Protein AF-M2SKC8-F1 (afdb_monomer_lite)

Organism: Cochliobolus sativus (strain ND90Pr / ATCC 201652) (NCBI:txid665912)

Sequence (100 aa):
MLTSNLLRTLTIVGSIGFLKLHIITSLLREHSKYKIVYFNRSECGKRRTISALQKIIGDISSAWERLKFLVTSITSHAREPGLNPIAELIPQVSKLVFNA

pLDDT: mean 71.88, std 12.98, range [34.72, 88.25]

Foldseek 3Di:
DDPDLQQQEAEEEDEDDPVVLVVLVVCVVPVVSHQYEYEYQDPVRVVVSVVVNCVVPPDCVVVVVRYHYDHDDPPPPCPDPPPHPCVVCVVRHPHYHYDD

Secondary structure (DSSP, 8-state):
------PEEEEEE--S-HHHHHHHHHHHHH-TTEEEEEEESSHHHHHHHHHHHHHHHS--HHHHTTEEEEE--TTS--SSTT--HHHHHGGGEEEEEE--

Structure (mmCIF, N/CA/C/O backbone):
data_AF-M2SKC8-F1
#
_entry.id   AF-M2SKC8-F1
#
loop_
_atom_site.group_PDB
_atom_site.id
_atom_site.type_symbol
_atom_site.label_atom_id
_atom_site.label_alt_id
_atom_site.label_comp_id
_atom_site.label_asym_id
_atom_site.label_entity_id
_atom_site.label_seq_id
_atom_site.pdbx_PDB_ins_code
_atom_site.Cartn_x
_atom_site.Cartn_y
_atom_site.Cartn_z
_atom_site.occupancy
_atom_site.B_iso_or_equiv
_atom_site.auth_seq_id
_atom_site.auth_comp_id
_atom_site.auth_asym_id
_atom_site.auth_atom_id
_atom_site.pdbx_PDB_model_num
ATOM 1 N N . MET A 1 1 ? -0.572 -22.773 22.672 1.00 34.72 1 MET A N 1
ATOM 2 C CA . MET A 1 1 ? -0.042 -22.518 21.314 1.00 34.72 1 MET A CA 1
ATOM 3 C C . MET A 1 1 ? -0.402 -21.090 20.930 1.00 34.72 1 MET A C 1
ATOM 5 O O . MET A 1 1 ? -1.569 -20.813 20.694 1.00 34.72 1 MET A O 1
ATOM 9 N N . LEU A 1 2 ? 0.561 -20.167 20.974 1.00 37.91 2 LEU A N 1
ATOM 10 C CA . LEU A 1 2 ? 0.360 -18.779 20.550 1.00 37.91 2 LEU A CA 1
ATOM 11 C C . LEU A 1 2 ? 0.299 -18.763 19.020 1.00 37.91 2 LEU A C 1
ATOM 13 O O . LEU A 1 2 ? 1.329 -18.885 18.363 1.00 37.91 2 LEU A O 1
ATOM 17 N N . THR A 1 3 ? -0.894 -18.654 18.436 1.00 40.09 3 THR A N 1
ATOM 18 C CA . THR A 1 3 ? -1.009 -18.295 17.021 1.00 40.09 3 THR A CA 1
ATOM 19 C C . THR A 1 3 ? -0.488 -16.873 16.888 1.00 40.09 3 THR A C 1
ATOM 21 O O . THR A 1 3 ? -1.169 -15.922 17.277 1.00 40.09 3 THR A O 1
ATOM 24 N N . SER A 1 4 ? 0.736 -16.722 16.389 1.00 44.25 4 SER A N 1
ATOM 25 C CA . SER A 1 4 ? 1.221 -15.439 15.908 1.00 44.25 4 SER A CA 1
ATOM 26 C C . SER A 1 4 ? 0.153 -14.882 14.965 1.00 44.25 4 SER A C 1
ATOM 28 O O . SER A 1 4 ? -0.231 -15.522 13.984 1.00 44.25 4 SER A O 1
ATOM 30 N N . ASN A 1 5 ? -0.406 -13.718 15.303 1.00 47.81 5 ASN A N 1
ATOM 31 C CA . ASN A 1 5 ? -1.290 -12.967 14.416 1.00 47.81 5 ASN A CA 1
ATOM 32 C C . ASN A 1 5 ? -0.440 -12.474 13.240 1.00 47.81 5 ASN A C 1
ATOM 34 O O . ASN A 1 5 ? -0.025 -11.319 13.202 1.00 47.81 5 ASN A O 1
ATOM 38 N N . LEU A 1 6 ? -0.104 -13.375 12.317 1.00 55.66 6 LEU A N 1
ATOM 39 C CA . LEU A 1 6 ? 0.664 -13.044 11.132 1.00 55.66 6 LEU A CA 1
ATOM 40 C C . LEU A 1 6 ? -0.196 -12.083 10.308 1.00 55.66 6 LEU A C 1
ATOM 42 O O . LEU A 1 6 ? -1.231 -12.477 9.761 1.00 55.66 6 LEU A O 1
ATOM 46 N N . LEU A 1 7 ? 0.204 -10.811 10.270 1.00 57.28 7 LEU A N 1
ATOM 47 C CA . LEU A 1 7 ? -0.374 -9.825 9.365 1.00 57.28 7 LEU A CA 1
ATOM 48 C C . LEU A 1 7 ? -0.303 -10.405 7.951 1.00 57.28 7 LEU A C 1
ATOM 50 O O . LEU A 1 7 ? 0.779 -10.666 7.427 1.00 57.28 7 LEU A O 1
ATOM 54 N N . ARG A 1 8 ? -1.462 -10.643 7.340 1.00 67.88 8 ARG A N 1
ATOM 55 C CA . ARG A 1 8 ? -1.536 -11.144 5.966 1.00 67.88 8 ARG A CA 1
ATOM 56 C C . ARG A 1 8 ? -1.240 -9.970 5.027 1.00 67.88 8 ARG A C 1
ATOM 58 O O . ARG A 1 8 ? -1.823 -8.900 5.185 1.00 67.88 8 ARG A O 1
ATOM 65 N N . THR A 1 9 ? -0.317 -10.107 4.078 1.00 68.06 9 THR A N 1
ATOM 66 C CA . THR A 1 9 ? 0.017 -8.995 3.166 1.00 68.06 9 THR A CA 1
ATOM 67 C C . THR A 1 9 ? -0.949 -8.969 1.986 1.00 68.06 9 THR A C 1
ATOM 69 O O . THR A 1 9 ? -1.038 -9.926 1.218 1.00 68.06 9 THR A O 1
ATOM 72 N N . LEU A 1 10 ? -1.669 -7.861 1.828 1.00 69.50 10 LEU A N 1
ATOM 73 C CA . LEU A 1 10 ? -2.470 -7.557 0.650 1.00 69.50 10 LEU A CA 1
ATOM 74 C C . LEU A 1 10 ? -1.725 -6.528 -0.191 1.00 69.50 10 LEU A C 1
ATOM 76 O O . LEU A 1 10 ? -1.299 -5.484 0.298 1.00 69.50 10 LEU A O 1
ATOM 80 N N . THR A 1 11 ? -1.594 -6.813 -1.474 1.00 65.62 11 THR A N 1
ATOM 81 C CA . THR A 1 11 ? -0.860 -5.959 -2.397 1.00 65.62 11 THR A CA 1
ATOM 82 C C . THR A 1 11 ? -1.808 -5.376 -3.426 1.00 65.62 11 THR A C 1
ATOM 84 O O . THR A 1 11 ? -2.595 -6.094 -4.040 1.00 65.62 11 THR A O 1
ATOM 87 N N . ILE A 1 12 ? -1.726 -4.064 -3.615 1.00 65.31 12 ILE A N 1
ATOM 88 C CA . ILE A 1 12 ? -2.518 -3.310 -4.579 1.00 65.31 12 ILE A CA 1
ATOM 89 C C . ILE A 1 12 ? -1.570 -2.772 -5.646 1.00 65.31 12 ILE A C 1
ATOM 91 O O . ILE A 1 12 ? -0.637 -2.013 -5.368 1.00 65.31 12 ILE A O 1
ATOM 95 N N . VAL A 1 13 ? -1.828 -3.174 -6.883 1.00 61.88 13 VAL A N 1
ATOM 96 C CA . VAL A 1 13 ? -1.051 -2.808 -8.063 1.00 61.88 13 VAL A CA 1
ATOM 97 C C . VAL A 1 13 ? -1.934 -1.935 -8.953 1.00 61.88 13 VAL A C 1
ATOM 99 O O . VAL A 1 13 ? -2.980 -2.393 -9.413 1.00 61.88 13 VAL A O 1
ATOM 102 N N . GLY A 1 14 ? -1.534 -0.684 -9.208 1.00 55.75 14 GLY A N 1
ATOM 103 C CA . GLY A 1 14 ? -2.295 0.187 -10.105 1.00 55.75 14 GLY A CA 1
ATOM 104 C C . GLY A 1 14 ? -1.693 1.565 -10.377 1.00 55.75 14 GLY A C 1
ATOM 105 O O . GLY A 1 14 ? -0.966 2.121 -9.560 1.00 55.75 14 GLY A O 1
ATOM 106 N N . SER A 1 15 ? -2.004 2.139 -11.547 1.00 53.25 15 SER A N 1
ATOM 107 C CA . SER A 1 15 ? -1.757 3.563 -11.836 1.00 53.25 15 SER A CA 1
ATOM 108 C C . SER A 1 15 ? -2.614 4.475 -10.941 1.00 53.25 15 SER A C 1
ATOM 110 O O . SER A 1 15 ? -3.581 4.022 -10.352 1.00 53.25 15 SER A O 1
ATOM 112 N N . ILE A 1 16 ? -2.294 5.757 -10.800 1.00 56.72 16 ILE A N 1
ATOM 113 C CA . ILE A 1 16 ? -3.039 6.676 -9.918 1.00 56.72 16 ILE A CA 1
ATOM 114 C C . ILE A 1 16 ? -4.454 6.913 -10.482 1.00 56.72 16 ILE A C 1
ATOM 116 O O . ILE A 1 16 ? -4.577 7.315 -11.634 1.00 56.72 16 ILE A O 1
ATOM 120 N N . GLY A 1 17 ? -5.505 6.712 -9.676 1.00 61.72 17 GLY A N 1
ATOM 121 C CA . GLY A 1 17 ? -6.899 6.979 -10.062 1.00 61.72 17 GLY A CA 1
ATOM 122 C C . GLY A 1 17 ? -7.855 7.029 -8.862 1.00 61.72 17 GLY A C 1
ATOM 123 O O . GLY A 1 17 ? -7.608 6.375 -7.850 1.00 61.72 17 GLY A O 1
ATOM 124 N N . PHE A 1 18 ? -8.942 7.803 -8.972 1.00 65.94 18 PHE A N 1
ATOM 125 C CA . PHE A 1 18 ? -9.911 8.082 -7.894 1.00 65.94 18 PHE A CA 1
ATOM 126 C C . PHE A 1 18 ? -10.432 6.814 -7.194 1.00 65.94 18 PHE A C 1
ATOM 128 O O . PHE A 1 18 ? -10.389 6.708 -5.969 1.00 65.94 18 PHE A O 1
ATOM 135 N N . LEU A 1 19 ? -10.812 5.796 -7.971 1.00 71.19 19 LEU A N 1
ATOM 136 C CA . LEU A 1 19 ? -11.340 4.526 -7.460 1.00 71.19 19 LEU A CA 1
ATOM 137 C C . LEU A 1 19 ? -10.352 3.782 -6.542 1.00 71.19 19 LEU A C 1
ATOM 139 O O . LEU A 1 19 ? -10.756 3.117 -5.593 1.00 71.19 19 LEU A O 1
ATOM 143 N N . LYS A 1 20 ? -9.043 3.912 -6.781 1.00 74.12 20 LYS A N 1
ATOM 144 C CA . LYS A 1 20 ? -8.021 3.178 -6.017 1.00 74.12 20 LYS A CA 1
ATOM 145 C C . LYS A 1 20 ? -7.860 3.720 -4.605 1.00 74.12 20 LYS A C 1
ATOM 147 O O . LYS A 1 20 ? -7.592 2.944 -3.695 1.00 74.12 20 LYS A O 1
ATOM 152 N N . LEU A 1 21 ? -8.086 5.015 -4.400 1.00 80.62 21 LEU A N 1
ATOM 153 C CA . LEU A 1 21 ? -8.056 5.614 -3.066 1.00 80.62 21 LEU A CA 1
ATOM 154 C C . LEU A 1 21 ? -9.210 5.098 -2.200 1.00 80.62 21 LEU A C 1
ATOM 156 O O . LEU A 1 21 ? -9.002 4.781 -1.029 1.00 80.62 21 LEU A O 1
ATOM 160 N N . HIS A 1 22 ? -10.396 4.933 -2.790 1.00 80.62 22 HIS A N 1
ATOM 161 C CA . HIS A 1 22 ? -11.532 4.309 -2.114 1.00 80.62 22 HIS A CA 1
ATOM 162 C C . HIS A 1 22 ? -11.267 2.838 -1.806 1.00 80.62 22 HIS A C 1
ATOM 164 O O . HIS A 1 22 ? -11.512 2.418 -0.682 1.00 80.62 22 HIS A O 1
ATOM 170 N N . ILE A 1 23 ? -10.666 2.089 -2.737 1.00 81.94 23 ILE A N 1
ATOM 171 C CA . ILE A 1 23 ? -10.255 0.699 -2.487 1.00 81.94 23 ILE A CA 1
ATOM 172 C C . ILE A 1 23 ? -9.280 0.622 -1.304 1.00 81.94 23 ILE A C 1
ATOM 174 O O . ILE A 1 23 ? -9.524 -0.143 -0.378 1.00 81.94 23 ILE A O 1
ATOM 178 N N . ILE A 1 24 ? -8.211 1.430 -1.282 1.00 82.31 24 ILE A N 1
ATOM 179 C CA . ILE A 1 24 ? -7.263 1.464 -0.150 1.00 82.31 24 ILE A CA 1
ATOM 180 C C . ILE A 1 24 ? -8.000 1.778 1.155 1.00 82.31 24 ILE A C 1
ATOM 182 O O . ILE A 1 24 ? -7.780 1.112 2.164 1.00 82.31 24 ILE A O 1
ATOM 186 N N . THR A 1 25 ? -8.892 2.768 1.130 1.00 83.31 25 THR A N 1
ATOM 187 C CA . THR A 1 25 ? -9.641 3.205 2.312 1.00 83.31 25 THR A CA 1
ATOM 188 C C . THR A 1 25 ? -10.559 2.102 2.842 1.00 83.31 25 THR A C 1
ATOM 190 O O . THR A 1 25 ? -10.525 1.807 4.036 1.00 83.31 25 THR A O 1
ATOM 193 N N . SER A 1 26 ? -11.336 1.450 1.975 1.00 83.69 26 SER A N 1
ATOM 194 C CA . SER A 1 26 ? -12.197 0.325 2.355 1.00 83.69 26 SER A CA 1
ATOM 195 C C . SER A 1 26 ? -11.378 -0.846 2.885 1.00 83.69 26 SER A C 1
ATOM 197 O O . SER A 1 26 ? -11.692 -1.388 3.938 1.00 83.69 26 SER A O 1
ATOM 199 N N . LEU A 1 27 ? -10.260 -1.180 2.235 1.00 83.31 27 LEU A N 1
ATOM 200 C CA . LEU A 1 27 ? -9.394 -2.268 2.684 1.00 83.31 27 LEU A CA 1
ATOM 201 C C . LEU A 1 27 ? -8.756 -1.975 4.050 1.00 83.31 27 LEU A C 1
ATOM 203 O O . LEU A 1 27 ? -8.674 -2.867 4.892 1.00 83.31 27 LEU A O 1
ATOM 207 N N . LEU A 1 28 ? -8.333 -0.735 4.311 1.00 82.62 28 LEU A N 1
ATOM 208 C CA . LEU A 1 28 ? -7.808 -0.345 5.624 1.00 82.62 28 LEU A CA 1
ATOM 209 C C . LEU A 1 28 ? -8.851 -0.536 6.734 1.00 82.62 28 LEU A C 1
ATOM 211 O O . LEU A 1 28 ? -8.489 -1.022 7.813 1.00 82.62 28 LEU A O 1
ATOM 215 N N . ARG A 1 29 ? -10.117 -0.197 6.445 1.00 82.12 29 ARG A N 1
ATOM 216 C CA . ARG A 1 29 ? -11.264 -0.306 7.361 1.00 82.12 29 ARG A CA 1
ATOM 217 C C . ARG A 1 29 ? -11.697 -1.754 7.594 1.00 82.12 29 ARG A C 1
ATOM 219 O 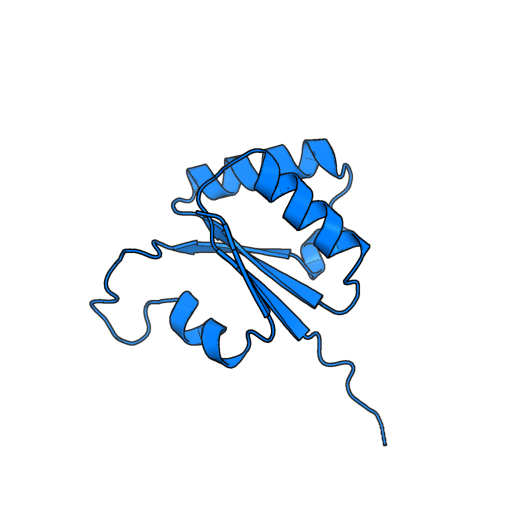O . ARG A 1 29 ? -11.834 -2.170 8.738 1.00 82.12 29 ARG A O 1
ATOM 226 N N . GLU A 1 30 ? -11.885 -2.525 6.530 1.00 82.88 30 GLU A N 1
ATOM 227 C CA . GLU A 1 30 ? -12.488 -3.864 6.591 1.00 82.88 30 GLU A CA 1
ATOM 228 C C . GLU A 1 30 ? -11.474 -4.965 6.922 1.00 82.88 30 GLU A C 1
ATOM 230 O O . GLU A 1 30 ? -11.811 -5.988 7.518 1.00 82.88 30 GLU A O 1
ATOM 235 N N . HIS A 1 31 ? -10.204 -4.766 6.573 1.00 80.25 31 HIS A N 1
ATOM 236 C CA . HIS A 1 31 ? -9.173 -5.790 6.702 1.00 80.25 31 HIS A CA 1
ATOM 237 C C . HIS A 1 31 ? -8.127 -5.419 7.746 1.00 80.25 31 HIS A C 1
ATOM 239 O O . HIS A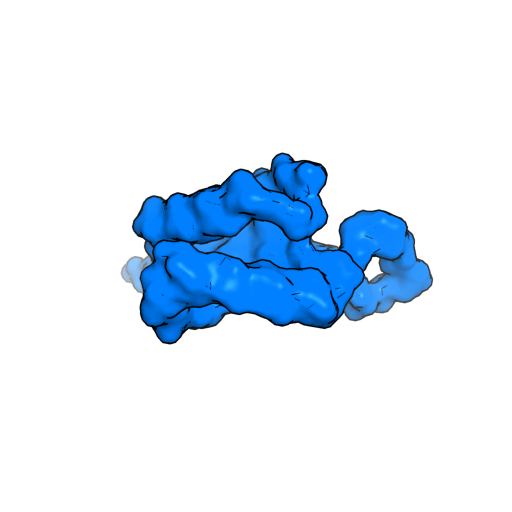 1 31 ? -6.938 -5.346 7.440 1.00 80.25 31 HIS A O 1
ATOM 245 N N . SER A 1 32 ? -8.554 -5.243 9.002 1.00 79.94 32 SER A N 1
ATOM 246 C CA . SER A 1 32 ? -7.704 -4.773 10.110 1.00 79.94 32 SER A CA 1
ATOM 247 C C . SER A 1 32 ? -6.423 -5.588 10.354 1.00 79.94 32 SER A C 1
ATOM 249 O O . SER A 1 32 ? -5.429 -5.070 10.855 1.00 79.94 32 SER A O 1
ATOM 251 N N . LYS A 1 33 ? -6.425 -6.856 9.935 1.00 80.56 33 LYS A N 1
ATOM 252 C CA . LYS A 1 33 ? -5.309 -7.808 10.053 1.00 80.56 33 LYS A CA 1
ATOM 253 C C . LYS A 1 33 ? -4.400 -7.862 8.824 1.00 80.56 33 LYS A C 1
ATOM 255 O O . LYS A 1 33 ? -3.570 -8.766 8.721 1.00 80.56 33 LYS A O 1
ATOM 260 N N . TYR A 1 34 ? -4.582 -6.951 7.873 1.00 79.50 34 TYR A N 1
ATOM 261 C CA . TYR A 1 34 ? -3.791 -6.917 6.654 1.00 79.50 34 TYR A CA 1
ATOM 262 C C . TYR A 1 34 ? -2.847 -5.726 6.624 1.00 79.50 34 TYR A C 1
ATOM 264 O O . TYR A 1 34 ? -3.221 -4.597 6.965 1.00 79.50 34 TYR A O 1
ATOM 272 N N . LYS A 1 35 ? -1.628 -6.001 6.157 1.00 83.62 35 LYS A N 1
ATOM 273 C CA . LYS A 1 35 ? -0.689 -4.980 5.702 1.00 83.62 35 LYS A CA 1
ATOM 274 C C . LYS A 1 35 ? -0.958 -4.726 4.227 1.00 83.62 35 LYS A C 1
ATOM 276 O O . LYS A 1 35 ? -1.016 -5.673 3.450 1.00 83.62 35 LYS A O 1
ATOM 281 N N . ILE A 1 36 ? -1.139 -3.469 3.853 1.00 84.50 36 ILE A N 1
ATOM 282 C CA . ILE A 1 36 ? -1.439 -3.052 2.490 1.00 84.50 36 ILE A CA 1
ATOM 283 C C . ILE A 1 36 ? -0.174 -2.482 1.869 1.00 84.50 36 ILE A C 1
ATOM 285 O O . ILE A 1 36 ? 0.429 -1.550 2.399 1.00 84.50 36 ILE A O 1
ATOM 289 N N . VAL A 1 37 ? 0.223 -3.034 0.730 1.00 82.75 37 VAL A N 1
ATOM 290 C CA . VAL A 1 37 ? 1.348 -2.531 -0.058 1.00 82.75 37 VAL A CA 1
ATOM 291 C C . VAL A 1 37 ? 0.809 -1.926 -1.344 1.00 82.75 37 VAL A C 1
ATOM 293 O O . VAL A 1 37 ? 0.172 -2.622 -2.128 1.00 82.75 37 VAL A O 1
ATOM 296 N N . TYR A 1 38 ? 1.051 -0.634 -1.557 1.00 82.12 38 TYR A N 1
ATOM 297 C CA . TYR A 1 38 ? 0.592 0.094 -2.737 1.00 82.12 38 TYR A CA 1
ATOM 298 C C . TYR A 1 38 ? 1.770 0.534 -3.605 1.00 82.12 38 TYR A C 1
ATOM 300 O O . TYR A 1 38 ? 2.660 1.262 -3.151 1.00 82.12 38 TYR A O 1
ATOM 308 N N . PHE A 1 39 ? 1.754 0.130 -4.873 1.00 80.25 39 PHE A N 1
ATOM 309 C CA . PHE A 1 39 ? 2.802 0.475 -5.827 1.00 80.25 39 PHE A CA 1
ATOM 310 C C . PHE A 1 39 ? 2.469 1.737 -6.624 1.00 80.25 39 PHE A C 1
ATOM 312 O O . PHE A 1 39 ? 1.417 1.850 -7.244 1.00 80.25 39 PHE A O 1
ATOM 319 N N . ASN A 1 40 ? 3.410 2.676 -6.656 1.00 81.00 40 ASN A N 1
ATOM 320 C CA . ASN A 1 40 ? 3.371 3.884 -7.468 1.00 81.00 40 ASN A CA 1
ATOM 321 C C . ASN A 1 40 ? 4.434 3.806 -8.564 1.00 81.00 40 ASN A C 1
ATOM 323 O O . ASN A 1 40 ? 5.532 3.322 -8.327 1.00 81.00 40 ASN A O 1
ATOM 327 N N . ARG A 1 41 ? 4.157 4.380 -9.737 1.00 77.69 41 ARG A N 1
ATOM 328 C CA . ARG A 1 41 ? 5.122 4.410 -10.853 1.00 77.69 41 ARG A CA 1
ATOM 329 C C . ARG A 1 41 ? 6.269 5.411 -10.667 1.00 77.69 41 ARG A C 1
ATOM 331 O O . ARG A 1 41 ? 7.258 5.340 -11.381 1.00 77.69 41 ARG A O 1
ATOM 338 N N . SER A 1 42 ? 6.126 6.373 -9.755 1.00 82.62 42 SER A N 1
ATOM 339 C CA . SER A 1 42 ? 7.135 7.402 -9.476 1.00 82.62 42 SER A CA 1
ATOM 340 C C . SER A 1 42 ? 6.973 7.981 -8.069 1.00 82.62 42 SER A C 1
ATOM 342 O O . SER A 1 42 ? 5.891 7.896 -7.479 1.00 82.62 42 SER A O 1
ATOM 344 N N . GLU A 1 43 ? 8.014 8.637 -7.548 1.00 86.00 43 GLU A N 1
ATOM 345 C CA . GLU A 1 43 ? 7.960 9.349 -6.258 1.00 86.00 43 GLU A CA 1
ATOM 346 C C . GLU A 1 43 ? 6.938 10.492 -6.266 1.00 86.00 43 GLU A C 1
ATOM 348 O O . GLU A 1 43 ? 6.203 10.688 -5.299 1.00 86.00 43 GLU A O 1
ATOM 353 N N . CYS A 1 44 ? 6.810 11.210 -7.386 1.00 86.19 44 CYS A N 1
ATOM 354 C CA . CYS A 1 44 ? 5.747 12.203 -7.549 1.00 86.19 44 CYS A CA 1
ATOM 355 C C . CYS A 1 44 ? 4.359 11.549 -7.451 1.00 86.19 44 CYS A C 1
ATOM 357 O O . CYS A 1 44 ? 3.455 12.081 -6.806 1.00 86.19 44 CYS A O 1
ATOM 359 N N . GLY A 1 45 ? 4.197 10.362 -8.042 1.00 82.31 45 GLY A N 1
ATOM 360 C CA . GLY A 1 45 ? 2.980 9.571 -7.913 1.00 82.31 45 GLY A CA 1
ATOM 361 C C . GLY A 1 45 ? 2.672 9.191 -6.470 1.00 82.31 45 GLY A C 1
ATOM 362 O O . GLY A 1 45 ? 1.569 9.446 -5.998 1.00 82.31 45 GLY A O 1
ATOM 363 N N . LYS A 1 46 ? 3.673 8.688 -5.744 1.00 86.88 46 LYS A N 1
ATOM 364 C CA . LYS A 1 46 ? 3.569 8.370 -4.316 1.00 86.88 46 LYS A CA 1
ATOM 365 C C . LYS A 1 46 ? 3.136 9.577 -3.489 1.00 86.88 46 LYS A C 1
ATOM 367 O O . LYS A 1 46 ? 2.173 9.462 -2.738 1.00 86.88 46 LYS A O 1
ATOM 372 N N . ARG A 1 47 ? 3.771 10.743 -3.663 1.00 88.25 47 ARG A N 1
ATOM 373 C CA . ARG A 1 47 ? 3.386 11.975 -2.947 1.00 88.25 47 ARG A CA 1
ATOM 374 C C . ARG A 1 47 ? 1.938 12.379 -3.223 1.00 88.25 47 ARG A C 1
ATOM 376 O O . ARG A 1 47 ? 1.215 12.712 -2.287 1.00 88.25 47 ARG A O 1
ATOM 383 N N . ARG A 1 48 ? 1.495 12.302 -4.484 1.00 84.56 48 ARG A N 1
ATOM 384 C CA . ARG A 1 48 ? 0.098 12.588 -4.855 1.00 84.56 48 ARG A CA 1
ATOM 385 C C . ARG A 1 48 ? -0.877 11.605 -4.215 1.00 84.56 48 ARG A C 1
ATOM 387 O O . ARG A 1 48 ? -1.890 12.041 -3.680 1.00 84.56 48 ARG A O 1
ATOM 394 N N . THR A 1 49 ? -0.560 10.312 -4.222 1.00 84.81 49 THR A N 1
ATOM 395 C CA . THR A 1 49 ? -1.388 9.275 -3.592 1.00 84.81 49 THR A CA 1
ATOM 396 C C . THR A 1 49 ? -1.504 9.496 -2.085 1.00 84.81 49 THR A C 1
ATOM 398 O O . THR A 1 49 ? -2.611 9.475 -1.561 1.00 84.81 49 THR A O 1
ATOM 401 N N . ILE A 1 50 ? -0.389 9.766 -1.398 1.00 86.88 50 ILE A N 1
ATOM 402 C CA . ILE A 1 50 ? -0.376 10.046 0.047 1.00 86.88 50 ILE A CA 1
ATOM 403 C C . ILE A 1 50 ? -1.242 11.264 0.362 1.00 86.88 50 ILE A C 1
ATOM 405 O O . ILE A 1 50 ? -2.138 11.178 1.194 1.00 86.88 50 ILE A O 1
ATOM 409 N N . SER A 1 51 ? -1.017 12.375 -0.345 1.00 87.38 51 SER A N 1
ATOM 410 C CA . SER A 1 51 ? -1.777 13.609 -0.133 1.00 87.38 51 SER A CA 1
ATOM 411 C C . SER A 1 51 ? -3.275 13.411 -0.382 1.00 87.38 51 SER A C 1
ATOM 413 O O . SER A 1 51 ? -4.103 13.892 0.388 1.00 87.38 51 SER A O 1
ATOM 415 N N . ALA A 1 52 ? -3.645 12.671 -1.430 1.00 85.94 52 ALA A N 1
ATOM 416 C CA . ALA A 1 52 ? -5.044 12.384 -1.722 1.00 85.94 52 ALA A CA 1
ATOM 417 C C . ALA A 1 52 ? -5.679 11.463 -0.667 1.00 85.94 52 ALA A C 1
ATOM 419 O O . ALA A 1 52 ? -6.825 11.674 -0.281 1.00 85.94 52 ALA A O 1
ATOM 420 N N . LEU A 1 53 ? -4.931 10.483 -0.155 1.00 85.25 53 LEU A N 1
ATOM 421 C CA . LEU A 1 53 ? -5.408 9.586 0.892 1.00 85.25 53 LEU A CA 1
ATOM 422 C C . LEU A 1 53 ? -5.607 10.315 2.228 1.00 85.25 53 LEU A C 1
ATOM 424 O O . LEU A 1 53 ? -6.622 10.102 2.885 1.00 85.25 53 LEU A O 1
ATOM 428 N N . GLN A 1 54 ? -4.696 11.224 2.591 1.00 87.00 54 GLN A N 1
ATOM 429 C CA . GLN A 1 54 ? -4.836 12.091 3.769 1.00 87.00 54 GLN A CA 1
ATOM 430 C C . GLN A 1 54 ? -6.132 12.904 3.723 1.00 87.00 54 GLN A C 1
ATOM 432 O O . GLN A 1 54 ? -6.826 13.013 4.727 1.00 87.00 54 GLN A O 1
ATOM 437 N N . LYS A 1 55 ? -6.511 13.416 2.546 1.00 87.00 55 LYS A N 1
ATOM 438 C CA . LYS A 1 55 ? -7.767 14.162 2.375 1.00 87.00 55 LYS A CA 1
ATOM 439 C C . LYS A 1 55 ? -9.021 13.304 2.569 1.00 87.00 55 LYS A C 1
ATOM 441 O O . LYS A 1 55 ? -10.055 13.843 2.937 1.00 87.00 55 LYS A O 1
ATOM 446 N N . ILE A 1 56 ? -8.948 12.000 2.297 1.00 83.50 56 ILE A N 1
ATOM 447 C CA . ILE A 1 56 ? -10.095 11.080 2.385 1.00 83.50 56 ILE A CA 1
ATOM 448 C C . ILE A 1 56 ? -10.235 10.496 3.793 1.00 83.50 56 ILE A C 1
ATOM 450 O O . ILE A 1 56 ? -11.347 10.348 4.294 1.00 83.50 56 ILE A O 1
ATOM 454 N N . ILE A 1 57 ? -9.116 10.116 4.408 1.00 81.81 57 ILE A N 1
ATOM 455 C CA . ILE A 1 57 ? -9.101 9.380 5.678 1.00 81.81 57 ILE A CA 1
ATOM 456 C C . ILE A 1 57 ? -8.948 10.326 6.879 1.00 81.81 57 ILE A C 1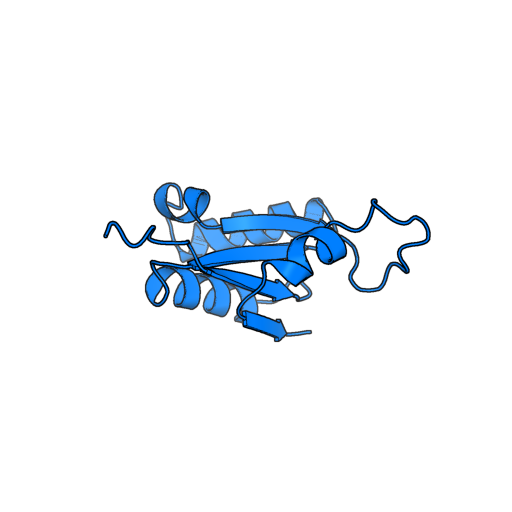
ATOM 458 O O . ILE A 1 57 ? -9.381 9.982 7.975 1.00 81.81 57 ILE A O 1
ATOM 462 N N . GLY A 1 58 ? -8.397 11.527 6.684 1.00 81.56 58 GLY A N 1
ATOM 463 C CA . GLY A 1 58 ? -8.059 12.442 7.771 1.00 81.56 58 GLY A CA 1
ATOM 464 C C . GLY A 1 58 ? -6.743 12.035 8.431 1.00 81.56 58 GLY A C 1
ATOM 465 O O . GLY A 1 58 ? -5.703 12.004 7.769 1.00 81.56 58 GLY A O 1
ATOM 466 N N . ASP A 1 59 ? -6.778 11.720 9.728 1.00 77.19 59 ASP A N 1
ATOM 467 C CA . ASP A 1 59 ? -5.602 11.218 10.441 1.00 77.19 59 ASP A CA 1
ATOM 468 C C . ASP A 1 59 ? -5.236 9.809 9.956 1.00 77.19 59 ASP A C 1
ATOM 470 O O . ASP A 1 59 ? -5.982 8.842 10.118 1.00 77.19 59 ASP A O 1
ATOM 474 N N . ILE A 1 60 ? -4.061 9.701 9.343 1.00 73.00 60 ILE A N 1
ATOM 475 C CA . ILE A 1 60 ? -3.538 8.450 8.796 1.00 73.00 60 ILE A CA 1
ATOM 476 C C . ILE A 1 60 ? -2.487 7.798 9.695 1.00 73.00 60 ILE A C 1
ATOM 478 O O . ILE A 1 60 ? -1.891 6.807 9.287 1.00 73.00 60 ILE A O 1
ATOM 482 N N . SER A 1 61 ? -2.251 8.313 10.905 1.00 76.56 61 SER A N 1
ATOM 483 C CA . SER A 1 61 ? -1.219 7.808 11.823 1.00 76.56 61 SER A CA 1
ATOM 484 C C . SER A 1 61 ? -1.389 6.314 12.120 1.00 76.56 61 SER A C 1
ATOM 486 O O . SER A 1 61 ? -0.438 5.546 12.004 1.00 76.56 61 SER A O 1
ATOM 488 N N . SER A 1 62 ? -2.623 5.869 12.370 1.00 73.88 62 SER A N 1
ATOM 489 C CA . SER A 1 62 ? -2.951 4.448 12.569 1.00 73.88 62 SER A CA 1
ATOM 490 C C . SER A 1 62 ? -2.931 3.628 11.271 1.00 73.88 62 SER A C 1
ATOM 492 O O . SER A 1 62 ? -2.653 2.428 11.279 1.00 73.88 62 SER A O 1
ATOM 494 N N . ALA A 1 63 ? -3.198 4.263 10.126 1.00 76.38 63 ALA A N 1
ATOM 495 C CA . ALA A 1 63 ? -3.129 3.618 8.819 1.00 76.38 63 ALA A CA 1
ATOM 496 C C . ALA A 1 63 ? -1.678 3.410 8.354 1.00 76.38 63 ALA A C 1
ATOM 498 O O . ALA A 1 63 ? -1.403 2.442 7.645 1.00 76.38 63 ALA A O 1
ATOM 499 N N . TRP A 1 64 ? -0.748 4.277 8.767 1.00 78.25 64 TRP A N 1
ATOM 500 C CA . TRP A 1 64 ? 0.661 4.235 8.374 1.00 78.25 64 TRP A CA 1
ATOM 501 C C . TRP A 1 64 ? 1.391 2.978 8.826 1.00 78.25 64 TRP A C 1
ATOM 503 O O . TRP A 1 64 ? 2.213 2.454 8.077 1.00 78.25 64 TRP A O 1
ATOM 513 N N . GLU A 1 65 ? 1.053 2.440 9.997 1.00 82.56 65 GLU A N 1
ATOM 514 C CA . GLU A 1 65 ? 1.633 1.182 10.486 1.00 82.56 65 GLU A CA 1
ATOM 515 C C . GLU A 1 65 ? 1.331 0.007 9.545 1.00 82.56 65 GLU A C 1
ATOM 517 O O . GLU A 1 65 ? 2.091 -0.961 9.440 1.00 82.56 65 GLU A O 1
ATOM 522 N N . ARG A 1 66 ? 0.216 0.106 8.815 1.00 84.62 66 ARG A N 1
ATOM 523 C CA . ARG A 1 66 ? -0.303 -0.952 7.952 1.00 84.62 66 ARG A CA 1
ATOM 524 C C . ARG A 1 66 ? -0.208 -0.641 6.468 1.00 84.62 66 ARG A C 1
ATOM 526 O O . ARG A 1 66 ? -0.371 -1.565 5.678 1.00 84.62 66 ARG A O 1
ATOM 533 N N . LEU A 1 67 ? 0.079 0.595 6.072 1.00 85.88 67 LEU A N 1
ATOM 534 C CA . LEU A 1 67 ? 0.147 1.016 4.678 1.00 85.88 67 LEU A CA 1
ATOM 535 C C . LEU A 1 67 ? 1.588 1.317 4.261 1.00 85.88 67 LEU A C 1
ATOM 537 O O . LEU A 1 67 ? 2.206 2.271 4.723 1.00 85.88 67 LEU A O 1
ATOM 541 N N . LYS A 1 68 ? 2.114 0.527 3.323 1.00 86.06 68 LYS A N 1
ATOM 542 C CA . LYS A 1 68 ? 3.442 0.725 2.734 1.00 86.06 68 LYS A CA 1
ATOM 543 C C . LYS A 1 68 ? 3.301 1.204 1.294 1.00 86.06 68 LYS A C 1
ATOM 545 O O . LYS A 1 68 ? 2.722 0.507 0.463 1.00 86.06 68 LYS A O 1
ATOM 550 N N . PHE A 1 69 ? 3.888 2.353 0.973 1.00 84.75 69 PHE A N 1
ATOM 551 C CA . PHE A 1 69 ? 4.022 2.803 -0.413 1.00 84.75 69 PHE A CA 1
ATOM 552 C C . PHE A 1 69 ? 5.375 2.401 -0.974 1.00 84.75 69 PHE A C 1
ATOM 554 O O . PHE A 1 69 ? 6.409 2.663 -0.363 1.00 84.75 69 PHE A O 1
ATOM 561 N N . LEU A 1 70 ? 5.365 1.821 -2.166 1.00 82.25 70 LEU A N 1
ATOM 562 C CA . LEU A 1 70 ? 6.569 1.495 -2.914 1.00 82.25 70 LEU A CA 1
ATOM 563 C C . LEU A 1 70 ? 6.537 2.190 -4.262 1.00 82.25 70 LEU A C 1
ATOM 565 O O . LEU A 1 70 ? 5.468 2.360 -4.847 1.00 82.25 70 LEU A O 1
ATOM 569 N N . VAL A 1 71 ? 7.704 2.606 -4.739 1.00 81.19 71 VAL A N 1
ATOM 570 C CA . VAL A 1 71 ? 7.861 3.161 -6.079 1.00 81.19 71 VAL A CA 1
ATOM 571 C C . VAL A 1 71 ? 8.541 2.122 -6.947 1.00 81.19 71 VAL A C 1
ATOM 573 O O . VAL A 1 71 ? 9.632 1.665 -6.633 1.00 81.19 71 VAL A O 1
ATOM 576 N N . THR A 1 72 ? 7.859 1.708 -8.006 1.00 75.88 72 THR A N 1
ATOM 577 C CA . THR A 1 72 ? 8.349 0.717 -8.960 1.00 75.88 72 THR A CA 1
ATOM 578 C C . THR A 1 72 ? 7.539 0.804 -10.247 1.00 75.88 72 THR A C 1
ATOM 580 O O . THR A 1 72 ? 6.379 1.230 -10.246 1.00 75.88 72 THR A O 1
ATOM 583 N N . SER A 1 73 ? 8.130 0.373 -11.354 1.00 69.31 73 SER A N 1
ATOM 584 C CA . SER A 1 73 ? 7.386 0.159 -12.584 1.00 69.31 73 SER A CA 1
ATOM 585 C C . SER A 1 73 ? 7.016 -1.316 -12.700 1.00 69.31 73 SER A C 1
ATOM 587 O O . SER A 1 73 ? 7.872 -2.189 -12.743 1.00 69.31 73 SER A O 1
ATOM 589 N N . ILE A 1 74 ? 5.721 -1.608 -12.809 1.00 64.44 74 ILE A N 1
ATOM 590 C CA . ILE A 1 74 ? 5.237 -2.978 -13.062 1.00 64.44 74 ILE A CA 1
ATOM 591 C C . ILE A 1 74 ? 5.696 -3.462 -14.448 1.00 64.44 74 ILE A C 1
ATOM 593 O O . ILE A 1 74 ? 5.810 -4.659 -14.681 1.00 64.44 74 ILE A O 1
ATOM 597 N N . THR A 1 75 ? 5.972 -2.524 -15.361 1.00 61.19 75 THR A N 1
ATOM 598 C CA . THR A 1 75 ? 6.447 -2.804 -16.718 1.00 61.19 75 THR A CA 1
ATOM 599 C C . THR A 1 75 ? 7.964 -2.736 -16.850 1.00 61.19 75 THR A C 1
ATOM 601 O O . THR A 1 75 ? 8.477 -3.065 -17.918 1.00 61.19 75 THR A O 1
ATOM 604 N N . SER A 1 76 ? 8.713 -2.314 -15.818 1.00 58.09 76 SER A N 1
ATOM 605 C CA . SER A 1 76 ? 10.169 -2.432 -15.893 1.00 58.09 76 SER A CA 1
ATOM 606 C C . SER A 1 76 ? 10.512 -3.906 -15.797 1.00 58.09 76 SER A C 1
ATOM 608 O O . SER A 1 76 ? 10.412 -4.502 -14.724 1.00 58.09 76 SER A O 1
ATOM 610 N N . HIS A 1 77 ? 10.914 -4.486 -16.925 1.00 52.69 77 HIS A N 1
ATOM 611 C CA . HIS A 1 77 ? 11.649 -5.738 -16.933 1.00 52.69 77 HIS A CA 1
ATOM 612 C C . HIS A 1 77 ? 12.766 -5.601 -15.902 1.00 52.69 77 HIS A C 1
ATOM 614 O O . HIS A 1 77 ? 13.607 -4.708 -16.027 1.00 52.69 77 HIS A O 1
ATOM 620 N N . ALA A 1 78 ? 12.721 -6.414 -14.848 1.00 54.03 78 ALA A N 1
ATOM 621 C CA . ALA A 1 78 ? 13.784 -6.474 -13.862 1.00 54.03 78 ALA A CA 1
ATOM 622 C C . ALA A 1 78 ? 15.027 -6.988 -14.593 1.00 54.03 78 ALA A C 1
ATOM 624 O O . ALA A 1 78 ? 15.211 -8.190 -14.743 1.00 54.03 78 ALA A O 1
ATOM 625 N N . ARG A 1 79 ? 15.820 -6.068 -15.154 1.00 47.69 79 ARG A N 1
ATOM 626 C CA . ARG A 1 79 ? 17.063 -6.397 -15.861 1.00 47.69 79 ARG A CA 1
ATOM 627 C C . ARG A 1 79 ? 18.109 -6.966 -14.903 1.00 47.69 79 ARG A C 1
ATOM 629 O O . ARG A 1 79 ? 19.045 -7.608 -15.354 1.00 47.69 79 ARG A O 1
ATOM 636 N N . GLU A 1 80 ? 17.907 -6.778 -13.600 1.00 52.06 80 GLU A N 1
ATOM 637 C CA . GLU A 1 80 ? 18.792 -7.248 -12.546 1.00 52.06 80 GLU A CA 1
ATOM 638 C C . GLU A 1 80 ? 17.992 -8.039 -11.493 1.00 52.06 80 GLU A C 1
ATOM 640 O O . GLU A 1 80 ? 17.040 -7.506 -10.901 1.00 52.06 80 GLU A O 1
ATOM 645 N N . PRO A 1 81 ? 18.340 -9.318 -11.260 1.00 46.34 81 PRO A N 1
ATOM 646 C CA . PRO A 1 81 ? 17.832 -10.090 -10.132 1.00 46.34 81 PRO A CA 1
ATOM 647 C C . PRO A 1 81 ? 18.168 -9.368 -8.819 1.00 46.34 81 PRO A C 1
ATOM 649 O O . PRO A 1 81 ? 19.322 -9.035 -8.577 1.00 46.34 81 PRO A O 1
ATOM 652 N N . GLY A 1 82 ? 17.164 -9.114 -7.976 1.00 55.03 82 GLY A N 1
ATOM 653 C CA . GLY A 1 82 ? 17.343 -8.464 -6.667 1.00 55.03 82 GLY A CA 1
ATOM 654 C C . G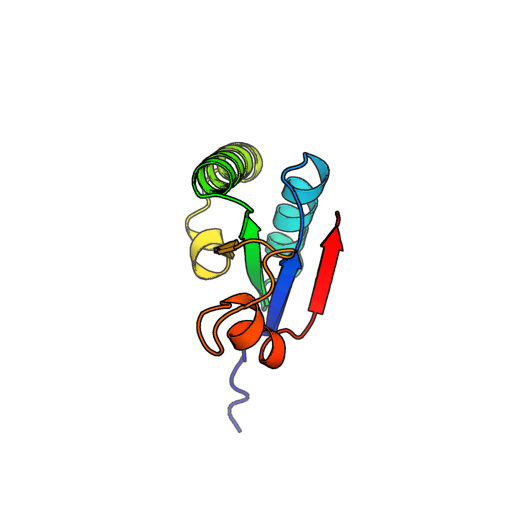LY A 1 82 ? 16.992 -6.972 -6.599 1.00 55.03 82 GLY A C 1
ATOM 655 O O . GLY A 1 82 ? 16.920 -6.428 -5.506 1.00 55.03 82 GLY A O 1
ATOM 656 N N . LEU A 1 83 ? 16.694 -6.305 -7.722 1.00 57.28 83 LEU A N 1
ATOM 657 C CA . LEU A 1 83 ? 16.277 -4.889 -7.715 1.00 57.28 83 LEU A CA 1
ATOM 658 C C . LEU A 1 83 ? 14.772 -4.666 -7.885 1.00 57.28 83 LEU A C 1
ATOM 660 O O . LEU A 1 83 ? 14.316 -3.523 -7.918 1.00 57.28 83 LEU A O 1
ATOM 664 N N . ASN A 1 84 ? 13.976 -5.733 -8.002 1.00 65.62 84 ASN A N 1
ATOM 665 C CA . ASN A 1 84 ? 12.532 -5.590 -8.121 1.00 65.62 84 ASN A CA 1
ATOM 666 C C . ASN A 1 84 ? 11.859 -5.759 -6.751 1.00 65.62 84 ASN A C 1
ATOM 668 O O . ASN A 1 84 ? 11.619 -6.898 -6.342 1.00 65.62 84 ASN A O 1
ATOM 672 N N . PRO A 1 85 ? 11.460 -4.667 -6.069 1.00 64.62 85 PRO A N 1
ATOM 673 C CA . PRO A 1 85 ? 10.756 -4.763 -4.793 1.00 64.62 85 PRO A CA 1
ATOM 674 C C . PRO A 1 85 ? 9.431 -5.529 -4.909 1.00 64.62 85 PRO A C 1
ATOM 676 O O . PRO A 1 85 ? 8.916 -6.003 -3.904 1.00 64.62 85 PRO A O 1
ATOM 679 N N . ILE A 1 86 ? 8.869 -5.687 -6.116 1.00 65.88 86 ILE A N 1
ATOM 680 C CA . ILE A 1 86 ? 7.712 -6.560 -6.350 1.00 65.88 86 ILE A CA 1
ATOM 681 C C . ILE A 1 86 ? 8.107 -8.031 -6.164 1.00 65.88 86 ILE A C 1
ATOM 683 O O . ILE A 1 86 ? 7.369 -8.770 -5.522 1.00 65.88 86 ILE A O 1
ATOM 687 N N . ALA A 1 87 ? 9.262 -8.457 -6.685 1.00 64.31 87 ALA A N 1
ATOM 688 C CA . ALA A 1 87 ? 9.697 -9.854 -6.653 1.00 64.31 87 ALA A CA 1
ATOM 689 C C . ALA A 1 87 ? 9.966 -10.354 -5.224 1.00 64.31 87 ALA A C 1
ATOM 691 O O . ALA A 1 87 ? 9.594 -11.475 -4.897 1.00 64.31 87 ALA A O 1
ATOM 692 N N . GLU A 1 88 ? 10.522 -9.508 -4.354 1.00 67.19 88 GLU A N 1
ATOM 693 C CA . GLU A 1 88 ? 10.720 -9.835 -2.932 1.00 67.19 88 GLU A CA 1
ATOM 694 C C . GLU A 1 88 ? 9.405 -9.883 -2.140 1.00 67.19 88 GLU A C 1
ATOM 696 O O . GLU A 1 88 ? 9.284 -10.597 -1.142 1.00 67.19 88 GLU A O 1
ATOM 701 N N . LEU A 1 89 ? 8.404 -9.117 -2.581 1.00 68.38 89 LEU A N 1
ATOM 702 C CA . LEU A 1 89 ? 7.103 -9.038 -1.927 1.00 68.38 89 LEU A CA 1
ATOM 703 C C . LEU A 1 89 ? 6.147 -10.141 -2.356 1.00 68.38 89 LEU A C 1
ATOM 705 O O . LEU A 1 89 ? 5.380 -10.592 -1.510 1.00 68.38 89 LEU A O 1
ATOM 709 N N . ILE A 1 90 ? 6.192 -10.579 -3.621 1.00 65.81 90 ILE A N 1
ATOM 710 C CA . ILE A 1 90 ? 5.295 -11.597 -4.199 1.00 65.81 90 ILE A CA 1
ATOM 711 C C . ILE A 1 90 ? 5.119 -12.825 -3.288 1.00 65.81 90 ILE A C 1
ATOM 713 O O . ILE A 1 90 ? 3.966 -13.165 -3.023 1.00 65.81 90 ILE A O 1
ATOM 717 N N . PRO A 1 91 ? 6.181 -13.447 -2.733 1.00 63.97 91 PRO A N 1
ATOM 718 C CA . PRO A 1 91 ? 6.040 -14.627 -1.874 1.00 63.97 91 PRO A CA 1
ATOM 719 C C . PRO A 1 91 ? 5.24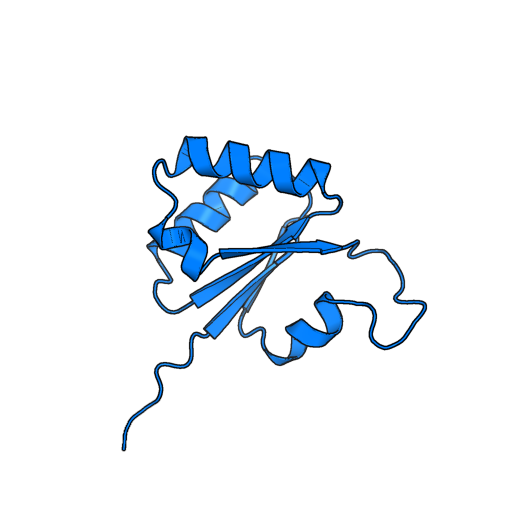4 -14.376 -0.586 1.00 63.97 91 PRO A C 1
ATOM 721 O O . PRO A 1 91 ? 4.719 -15.308 0.013 1.00 63.97 91 PRO A O 1
ATOM 724 N N . GLN A 1 92 ? 5.155 -13.119 -0.145 1.00 67.44 92 GLN A N 1
ATOM 725 C CA . GLN A 1 92 ? 4.469 -12.717 1.083 1.00 67.44 92 GLN A CA 1
ATOM 726 C C . GLN A 1 92 ? 3.025 -12.259 0.819 1.00 67.44 92 GLN A C 1
ATOM 728 O O . GLN A 1 92 ? 2.257 -12.069 1.767 1.00 67.44 92 GLN A O 1
ATOM 733 N N . VAL A 1 93 ? 2.642 -12.062 -0.449 1.00 70.75 93 VAL A N 1
ATOM 734 C CA . VAL A 1 93 ? 1.318 -11.569 -0.843 1.00 70.75 93 VAL A CA 1
ATOM 735 C C . VAL A 1 93 ? 0.289 -12.687 -0.749 1.00 70.75 93 VAL A C 1
ATOM 737 O O . VAL A 1 93 ? 0.323 -13.657 -1.494 1.00 70.75 93 VAL A O 1
ATOM 740 N N . SER A 1 94 ? -0.694 -12.509 0.127 1.00 71.75 94 SER A N 1
ATOM 741 C CA . SER A 1 94 ? -1.835 -13.425 0.253 1.00 71.75 94 SER A CA 1
ATOM 742 C C . SER A 1 94 ? -3.011 -13.025 -0.636 1.00 71.75 94 SER A C 1
ATOM 744 O O . SER A 1 94 ? -3.868 -13.857 -0.920 1.00 71.75 94 SER A O 1
ATOM 746 N N . LYS A 1 95 ? -3.085 -11.754 -1.055 1.00 72.50 95 LYS A N 1
ATOM 747 C CA . LYS A 1 95 ? -4.112 -11.240 -1.973 1.00 72.50 95 LYS A CA 1
ATOM 748 C C . LYS A 1 95 ? -3.542 -10.157 -2.883 1.00 72.50 95 LYS A C 1
ATOM 750 O O . LYS A 1 95 ? -2.898 -9.227 -2.396 1.00 72.50 95 LYS A O 1
ATOM 755 N N . LEU A 1 96 ? -3.837 -10.255 -4.177 1.00 71.44 96 LEU A N 1
ATOM 756 C CA . LEU A 1 96 ? -3.484 -9.257 -5.181 1.00 71.44 96 LEU A CA 1
ATOM 757 C C . LEU A 1 96 ? -4.746 -8.537 -5.663 1.00 71.44 96 LEU A C 1
ATOM 759 O O . LEU A 1 96 ? -5.683 -9.176 -6.132 1.00 71.44 96 LEU A O 1
ATOM 763 N N . VAL A 1 97 ? -4.747 -7.208 -5.582 1.00 70.25 97 VAL A N 1
ATOM 764 C CA . VAL A 1 97 ? -5.753 -6.356 -6.222 1.00 70.25 97 VAL A CA 1
ATOM 765 C C . VAL A 1 97 ? -5.086 -5.665 -7.400 1.00 70.25 97 VAL A C 1
ATOM 767 O O . VAL A 1 97 ? -4.258 -4.769 -7.216 1.00 70.25 97 VAL A O 1
ATOM 770 N N . PHE A 1 98 ? -5.431 -6.099 -8.610 1.00 66.75 98 PHE A N 1
ATOM 771 C CA . PHE A 1 98 ? -4.971 -5.472 -9.841 1.00 66.75 98 PHE A CA 1
ATOM 772 C C . PHE A 1 98 ? -6.050 -4.523 -10.352 1.00 66.75 98 PHE A C 1
ATOM 774 O O . PHE A 1 98 ? -7.142 -4.949 -10.718 1.00 66.75 98 PHE A O 1
ATOM 781 N N . ASN A 1 99 ? -5.749 -3.231 -10.353 1.00 62.25 99 ASN A N 1
ATOM 782 C CA . ASN A 1 99 ? -6.622 -2.213 -10.917 1.00 62.25 99 ASN A CA 1
ATOM 783 C C . ASN A 1 99 ? -5.737 -1.334 -11.804 1.00 62.25 99 ASN A C 1
ATOM 785 O O . ASN A 1 99 ? -4.934 -0.563 -11.274 1.00 62.25 99 ASN A O 1
ATOM 789 N N . ALA A 1 100 ? -5.786 -1.526 -13.127 1.00 54.25 100 ALA A N 1
ATOM 790 C CA . ALA A 1 100 ? -4.894 -0.859 -14.087 1.00 54.25 100 ALA A CA 1
AT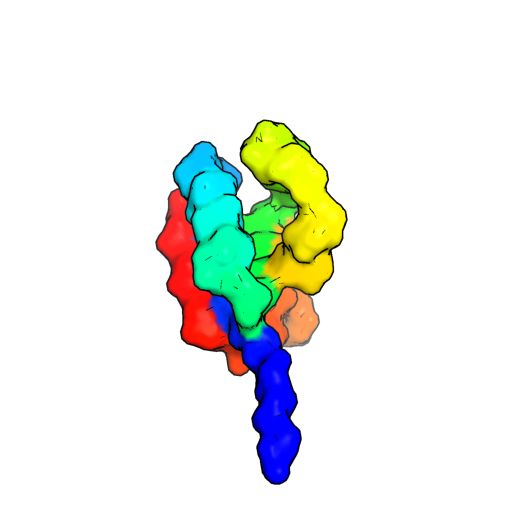OM 791 C C . ALA A 1 100 ? -5.157 0.647 -14.159 1.00 54.25 100 ALA A C 1
ATOM 793 O O . ALA A 1 100 ? -6.314 1.079 -14.011 1.00 54.25 100 ALA A O 1
#

Radius of gyration: 13.97 Å; chains: 1; bounding box: 31×37×38 Å